Protein AF-A0A4P5R6R3-F1 (afdb_monomer)

Mean predicted aligned error: 7.36 Å

Solvent-accessible surface area (backbone atoms only — not comparable to full-atom values): 8432 Å² total; per-residue (Å²): 124,58,42,59,88,54,35,63,65,62,47,42,53,42,70,76,37,56,90,71,31,60,75,49,76,53,74,45,88,39,100,46,92,57,36,26,31,40,35,38,37,34,31,50,65,51,26,30,44,36,36,37,40,30,44,24,39,35,40,77,90,78,66,27,48,70,41,65,47,81,88,36,38,38,36,41,33,30,51,59,44,48,49,73,56,97,90,38,82,45,77,43,67,44,90,54,68,52,77,41,49,60,72,60,37,52,42,54,67,68,50,92,56,59,48,60,84,71,71,49,67,83,82,58,74,58,35,63,59,47,64,56,56,55,50,50,51,41,67,77,51,53,73,81,73,68,85,125

Foldseek 3Di:
DAAVVQQLLLVLVCVVCVVPWQWDWDWADDPDPQKIKIWIWIQQLLFKTKIWIWIFRADPVVRHTDHTDFDTKIWIWTWDAWDDDPNDIDTDTDPDIDMDDDPRSCDVSPDPDDCVVVVNPSPDHHHPPSVSVSVVSCVVGVPPPDPD

Secondary structure (DSSP, 8-state):
-TTGGG-HHHHHHHHHHTTTSEEEEEEEEPSSTTEEEEEEEEEETTTEEEEEEEEEEEETTTTEEEEEEEEEEEEEEEEEEEEEETTEEEEEEEEEEEEEEHHHHHHHHHS---TTTTT--TTSPPPTTHHHHHHHHHHHS-------

pLDDT: mean 79.71, std 13.39, range [29.02, 93.94]

Sequence (148 aa):
MDGYSKLSLAKRLHEKFGGWSFIVHFNMPGKEKGYREWHTKVFVRDRYEVTYVQKVAFDEENMKVLRPEGEGELYVKELSRIYKQGGQTTTDFGHLQTVIRGGDLVKLMGSDFDWEGSGLKLTGDAVKNIEWEKQYWNALYPKQSKAE

Radius of gyration: 15.87 Å; Cα contacts (8 Å, |Δi|>4): 264; chains: 1; bounding box: 36×44×40 Å

Structure (mmCIF, N/CA/C/O backbone):
data_AF-A0A4P5R6R3-F1
#
_entry.id   AF-A0A4P5R6R3-F1
#
loop_
_atom_site.group_PDB
_atom_site.id
_atom_site.type_symbol
_atom_site.label_atom_id
_atom_site.label_alt_id
_atom_site.label_comp_id
_atom_site.label_asym_id
_atom_site.label_entity_id
_atom_site.label_seq_id
_atom_site.pdbx_PDB_ins_code
_atom_site.Cartn_x
_atom_site.Cartn_y
_atom_site.Cartn_z
_atom_site.occupancy
_atom_site.B_iso_or_equiv
_atom_site.auth_seq_id
_atom_site.auth_comp_id
_atom_site.auth_asym_id
_atom_site.auth_atom_id
_atom_site.pdbx_PDB_model_num
ATOM 1 N N . MET A 1 1 ? -0.114 14.362 -6.411 1.00 54.59 1 MET A N 1
ATOM 2 C CA . MET A 1 1 ? 1.143 13.817 -6.965 1.00 54.59 1 MET A CA 1
ATOM 3 C C . MET A 1 1 ? 1.050 13.723 -8.476 1.00 54.59 1 MET A C 1
ATOM 5 O O . MET A 1 1 ? 0.192 13.008 -8.987 1.00 54.59 1 MET A O 1
ATOM 9 N N . ASP A 1 2 ? 1.903 14.478 -9.163 1.00 64.00 2 ASP A N 1
ATOM 10 C CA . ASP A 1 2 ? 1.918 14.559 -10.620 1.00 64.00 2 ASP A CA 1
ATOM 11 C C . ASP A 1 2 ? 2.632 13.333 -11.230 1.00 64.00 2 ASP A C 1
ATOM 13 O O . ASP A 1 2 ? 3.650 12.862 -10.712 1.00 64.00 2 ASP A O 1
ATOM 17 N N . GLY A 1 3 ? 2.049 12.752 -12.281 1.00 63.09 3 GLY A N 1
ATOM 18 C CA . GLY A 1 3 ? 2.518 11.500 -12.901 1.00 63.09 3 GLY A CA 1
ATOM 19 C C . GLY A 1 3 ? 1.753 10.217 -12.530 1.00 63.09 3 GLY A C 1
ATOM 20 O O . GLY A 1 3 ? 2.066 9.153 -13.061 1.00 63.09 3 GLY A O 1
ATOM 21 N N . TYR A 1 4 ? 0.688 10.291 -11.718 1.00 69.06 4 TYR A N 1
ATOM 22 C CA . TYR A 1 4 ? -0.225 9.153 -11.478 1.00 69.06 4 TYR A CA 1
ATOM 23 C C . TYR A 1 4 ? -0.814 8.568 -12.777 1.00 69.06 4 TYR A C 1
ATOM 25 O O . TYR A 1 4 ? -1.024 7.363 -12.893 1.00 69.06 4 TYR A O 1
ATOM 33 N N . SER A 1 5 ? -1.000 9.407 -13.802 1.00 73.25 5 SER A N 1
ATOM 34 C CA . SER A 1 5 ? -1.436 8.989 -15.142 1.00 73.25 5 SER A CA 1
ATOM 35 C C . SER A 1 5 ? -0.482 8.002 -15.829 1.00 73.25 5 SER A C 1
ATOM 37 O O . SER A 1 5 ? -0.891 7.316 -16.764 1.00 73.25 5 SER A O 1
ATOM 39 N N . LYS A 1 6 ? 0.773 7.899 -15.371 1.00 78.12 6 LYS A N 1
ATOM 40 C CA . LYS A 1 6 ? 1.780 6.955 -15.879 1.00 78.12 6 LYS A CA 1
ATOM 41 C C . LYS A 1 6 ? 1.721 5.584 -15.198 1.00 78.12 6 LYS A C 1
ATOM 43 O O . LYS A 1 6 ? 2.389 4.661 -15.652 1.00 78.12 6 LYS A O 1
ATOM 48 N N . LEU A 1 7 ? 0.921 5.431 -14.141 1.00 81.69 7 LEU A N 1
ATOM 49 C CA . LEU A 1 7 ? 0.852 4.226 -13.311 1.00 81.69 7 LEU A CA 1
ATOM 50 C C . LEU A 1 7 ? -0.461 3.477 -13.549 1.00 8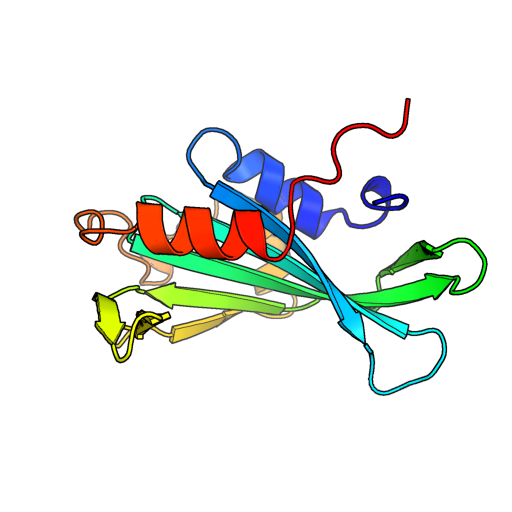1.69 7 LEU A C 1
ATOM 52 O O . LEU A 1 7 ? -1.372 3.480 -12.722 1.00 81.69 7 LEU A O 1
ATOM 56 N N . SER A 1 8 ? -0.566 2.822 -14.705 1.00 78.94 8 SER A N 1
ATOM 57 C CA . SER A 1 8 ? -1.798 2.160 -15.158 1.00 78.94 8 SER A CA 1
ATOM 58 C C . SER A 1 8 ? -2.325 1.102 -14.180 1.00 78.94 8 SER A C 1
ATOM 60 O O . SER A 1 8 ? -3.532 1.027 -13.959 1.00 78.94 8 SER A O 1
ATOM 62 N N . LEU A 1 9 ? -1.444 0.319 -13.550 1.00 79.38 9 LEU A N 1
ATOM 63 C CA . LEU A 1 9 ? -1.834 -0.674 -12.546 1.00 79.38 9 LEU A CA 1
ATOM 64 C C . LEU A 1 9 ? -2.297 -0.003 -11.244 1.00 79.38 9 LEU A C 1
ATOM 66 O O . LEU A 1 9 ? -3.371 -0.325 -10.746 1.00 79.38 9 LEU A O 1
ATOM 70 N N . ALA A 1 10 ? -1.585 1.008 -10.738 1.00 79.25 10 ALA A N 1
ATOM 71 C CA . ALA A 1 10 ? -2.051 1.778 -9.580 1.00 79.25 10 ALA A CA 1
ATOM 72 C C . ALA A 1 10 ? -3.431 2.418 -9.826 1.00 79.25 10 ALA A C 1
ATOM 74 O O . ALA A 1 10 ? -4.263 2.472 -8.916 1.00 79.25 10 ALA A O 1
ATOM 75 N N . LYS A 1 11 ? -3.689 2.867 -11.061 1.00 79.69 11 LYS A N 1
ATOM 76 C CA . LYS A 1 11 ? -4.989 3.394 -11.483 1.00 79.69 11 LYS A CA 1
ATOM 77 C C . LYS A 1 11 ? -6.084 2.338 -11.482 1.00 79.69 11 LYS A C 1
ATOM 79 O O . LYS A 1 11 ? -7.125 2.558 -10.877 1.00 79.69 11 LYS A O 1
ATOM 84 N N . ARG A 1 12 ? -5.821 1.165 -12.055 1.00 79.19 12 ARG A N 1
ATOM 85 C CA . ARG A 1 12 ? -6.759 0.030 -12.033 1.00 79.19 12 ARG A CA 1
ATOM 86 C C . ARG A 1 12 ? -7.103 -0.408 -10.611 1.00 79.19 12 ARG A C 1
ATOM 88 O O . ARG A 1 12 ? -8.256 -0.718 -10.339 1.00 79.19 12 ARG A O 1
ATOM 95 N N . LEU A 1 13 ? -6.131 -0.389 -9.693 1.00 77.81 13 LEU A N 1
ATOM 96 C CA . LEU A 1 13 ? -6.381 -0.724 -8.287 1.00 77.81 13 LEU A CA 1
ATOM 97 C C . LEU A 1 13 ? -7.347 0.285 -7.663 1.00 77.81 13 LEU A C 1
ATOM 99 O O . LEU A 1 13 ? -8.296 -0.092 -6.981 1.00 77.81 13 LEU A O 1
ATOM 103 N N . HIS A 1 14 ? -7.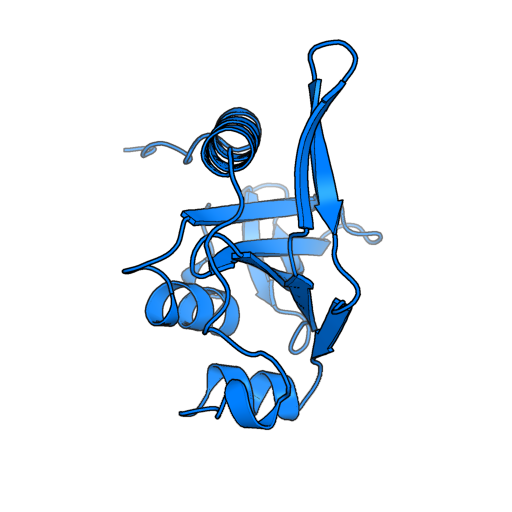122 1.569 -7.943 1.00 77.88 14 HIS A N 1
ATOM 104 C CA . HIS A 1 14 ? -8.003 2.634 -7.495 1.00 77.88 14 HIS A CA 1
ATOM 105 C C . HIS A 1 14 ? -9.398 2.519 -8.103 1.00 77.88 14 HIS A C 1
ATOM 107 O O . HIS A 1 14 ? -10.372 2.626 -7.378 1.00 77.88 14 HIS A O 1
ATOM 113 N N . GLU A 1 15 ? -9.528 2.284 -9.403 1.00 76.56 15 GLU A N 1
ATOM 114 C CA . GLU A 1 15 ? -10.833 2.159 -10.064 1.00 76.56 15 GLU A CA 1
ATOM 115 C C . GLU A 1 15 ? -11.618 0.948 -9.532 1.00 76.56 15 GLU A C 1
ATOM 117 O O . GLU A 1 15 ? -12.810 1.060 -9.253 1.00 76.56 15 GLU A O 1
ATOM 122 N N . LYS A 1 16 ? -10.942 -0.187 -9.311 1.00 73.75 16 LYS A N 1
ATOM 123 C CA . LYS A 1 16 ? -11.560 -1.434 -8.833 1.00 73.75 16 LYS A CA 1
ATOM 124 C C . LYS A 1 16 ? -12.044 -1.349 -7.384 1.00 73.75 16 LYS A C 1
ATOM 126 O O . LYS A 1 16 ? -13.046 -1.967 -7.040 1.00 73.75 16 LYS A O 1
ATOM 131 N N . PHE A 1 17 ? -11.344 -0.598 -6.535 1.00 70.38 17 PHE A N 1
ATOM 132 C CA . PHE A 1 17 ? -11.619 -0.551 -5.095 1.00 70.38 17 PHE A CA 1
ATOM 133 C C . PHE A 1 17 ? -12.089 0.814 -4.579 1.00 70.38 17 PHE A C 1
ATOM 135 O O . PHE A 1 17 ? -12.573 0.909 -3.457 1.00 70.38 17 PHE A O 1
ATOM 142 N N . GLY A 1 18 ? -11.988 1.873 -5.375 1.00 60.91 18 GLY A N 1
ATOM 143 C CA . GLY A 1 18 ? -12.192 3.259 -4.944 1.00 60.91 18 GLY A CA 1
ATOM 144 C C . GLY A 1 18 ? -13.609 3.577 -4.482 1.00 60.91 18 GLY A C 1
ATOM 145 O O . GLY A 1 18 ? -13.791 4.502 -3.697 1.00 60.91 18 GLY A O 1
ATOM 146 N N . GLY A 1 19 ? -14.602 2.790 -4.903 1.00 59.03 19 GLY A N 1
ATOM 147 C CA . GLY A 1 19 ? -15.975 2.917 -4.414 1.00 59.03 19 GLY A CA 1
ATOM 148 C C . GLY A 1 19 ? -16.185 2.399 -2.986 1.00 59.03 19 GLY A C 1
ATOM 149 O O . GLY A 1 19 ? -17.106 2.858 -2.317 1.00 59.03 19 GLY A O 1
ATOM 150 N N . TRP A 1 20 ? -15.354 1.462 -2.511 1.00 56.53 20 TRP A N 1
ATOM 151 C CA . TRP A 1 20 ? -15.570 0.711 -1.259 1.00 56.53 20 TRP A CA 1
ATOM 152 C C . TRP A 1 20 ? -14.390 0.764 -0.277 1.00 56.53 20 TRP A C 1
ATOM 154 O O . TRP A 1 20 ? -14.481 0.185 0.805 1.00 56.53 20 TRP A O 1
ATOM 164 N N . SER A 1 21 ? -13.291 1.436 -0.632 1.00 66.94 21 SER A N 1
ATOM 165 C CA . SER A 1 21 ? -12.014 1.303 0.076 1.00 66.94 21 SER A CA 1
ATOM 166 C C . SER A 1 21 ? -11.358 2.645 0.403 1.00 66.94 21 SER A C 1
ATOM 168 O O . SER A 1 21 ? -11.443 3.610 -0.357 1.00 66.94 21 SER A O 1
ATOM 170 N N . PHE A 1 22 ? -10.623 2.690 1.518 1.00 74.94 22 PHE A N 1
ATOM 171 C CA . PHE A 1 22 ? -9.691 3.781 1.821 1.00 74.94 22 PHE A CA 1
ATOM 172 C C . PHE A 1 22 ? -8.393 3.569 1.034 1.00 74.94 22 PHE A C 1
ATOM 174 O O . PHE A 1 22 ? -7.789 2.499 1.129 1.00 74.94 22 PHE A O 1
ATOM 181 N N . ILE A 1 23 ? -7.984 4.572 0.249 1.00 78.94 23 ILE A N 1
ATOM 182 C CA . ILE A 1 23 ? -6.825 4.503 -0.650 1.00 78.94 23 ILE A CA 1
ATOM 183 C C . ILE A 1 23 ? -5.816 5.591 -0.297 1.00 78.94 23 ILE A C 1
ATOM 185 O O . ILE A 1 23 ? -6.178 6.765 -0.183 1.00 78.94 23 ILE A O 1
ATOM 189 N N . VAL A 1 24 ? -4.545 5.204 -0.197 1.00 82.19 24 VAL A N 1
ATOM 190 C CA . VAL A 1 24 ? -3.416 6.111 0.040 1.00 82.19 24 VAL A CA 1
ATOM 191 C C . VAL A 1 24 ? -2.337 5.868 -1.002 1.00 82.19 24 VAL A C 1
ATOM 193 O O . VAL A 1 24 ? -1.978 4.726 -1.290 1.00 82.19 24 VAL A O 1
ATOM 196 N N . HIS A 1 25 ? -1.807 6.961 -1.543 1.00 84.00 25 HIS A N 1
ATOM 197 C CA . HIS A 1 25 ? -0.686 6.952 -2.471 1.00 84.00 25 HIS A CA 1
ATOM 198 C C . HIS A 1 25 ? 0.508 7.653 -1.828 1.00 84.00 25 HIS A C 1
ATOM 200 O O . HIS A 1 25 ? 0.374 8.786 -1.362 1.00 84.00 25 HIS A O 1
ATOM 206 N N . PHE A 1 26 ? 1.668 7.006 -1.815 1.00 83.81 26 PHE A N 1
ATOM 207 C CA . PHE A 1 26 ? 2.895 7.579 -1.265 1.00 83.81 26 PHE A CA 1
ATOM 208 C C . PHE A 1 26 ? 4.130 7.018 -1.965 1.00 83.81 26 PHE A C 1
ATOM 210 O O . PHE A 1 26 ? 4.085 5.934 -2.537 1.00 83.81 26 PHE A O 1
ATOM 217 N N . ASN A 1 27 ? 5.235 7.765 -1.906 1.00 82.88 27 ASN A N 1
ATOM 218 C CA . ASN A 1 27 ? 6.510 7.349 -2.483 1.00 82.88 27 ASN A CA 1
ATOM 219 C C . ASN A 1 27 ? 7.553 7.149 -1.391 1.00 82.88 27 ASN A C 1
ATOM 221 O O . ASN A 1 27 ? 7.713 8.020 -0.533 1.00 82.88 27 ASN A O 1
ATOM 225 N N . MET A 1 28 ? 8.305 6.058 -1.474 1.00 82.94 28 MET A N 1
ATOM 226 C CA . MET A 1 28 ? 9.481 5.817 -0.644 1.00 82.94 28 MET A CA 1
ATOM 227 C C . MET A 1 28 ? 10.770 6.099 -1.435 1.00 82.94 28 MET A C 1
ATOM 229 O O . MET A 1 28 ? 10.786 5.934 -2.662 1.00 82.94 28 MET A O 1
ATOM 233 N N . PRO A 1 29 ? 11.849 6.565 -0.774 1.00 82.25 29 PRO A N 1
ATOM 234 C CA . PRO A 1 29 ? 13.154 6.706 -1.415 1.00 82.25 29 PRO A CA 1
ATOM 235 C C . PRO A 1 29 ? 13.607 5.365 -2.000 1.00 82.25 29 PRO A C 1
ATOM 237 O O . PRO A 1 29 ? 13.600 4.352 -1.302 1.00 82.25 29 PRO A O 1
ATOM 240 N N . GLY A 1 30 ? 13.994 5.355 -3.277 1.00 76.50 30 GLY A N 1
ATOM 241 C CA . GLY A 1 30 ? 14.588 4.174 -3.894 1.00 76.50 30 GLY A CA 1
ATOM 242 C C . GLY A 1 30 ? 16.031 3.965 -3.429 1.00 76.50 30 GLY A C 1
ATOM 243 O O . GLY A 1 30 ? 16.678 4.878 -2.917 1.00 76.50 30 GLY A O 1
ATOM 244 N N . LYS A 1 31 ? 16.567 2.759 -3.652 1.00 79.06 31 LYS A N 1
ATOM 245 C CA . LYS A 1 31 ? 17.990 2.450 -3.400 1.00 79.06 31 LYS A CA 1
ATOM 246 C C . LYS A 1 31 ? 18.944 3.145 -4.382 1.00 79.06 31 LYS A C 1
ATOM 248 O O . LYS A 1 31 ? 20.135 3.243 -4.111 1.00 79.06 31 LYS A O 1
ATOM 253 N N . GLU A 1 32 ? 18.426 3.599 -5.520 1.00 85.00 32 GLU A N 1
ATOM 254 C CA . GLU A 1 32 ? 19.180 4.210 -6.615 1.00 85.00 32 GLU A CA 1
ATOM 255 C C . GLU A 1 32 ? 18.717 5.656 -6.830 1.00 85.00 32 GLU A C 1
ATOM 257 O O . GLU A 1 32 ? 17.517 5.936 -6.815 1.00 85.00 32 GLU A O 1
ATOM 262 N N . LYS A 1 33 ? 19.666 6.569 -7.073 1.00 84.69 33 LYS A N 1
ATOM 263 C CA . LYS A 1 33 ? 19.370 7.975 -7.383 1.00 84.69 33 LYS A CA 1
ATOM 264 C C . LYS A 1 33 ? 18.504 8.078 -8.645 1.00 84.69 33 LYS A C 1
ATOM 266 O O . LYS A 1 33 ? 18.760 7.370 -9.618 1.00 84.69 33 LYS A O 1
ATOM 271 N N . GLY A 1 34 ? 17.505 8.963 -8.637 1.00 87.56 34 GLY A N 1
ATOM 272 C CA . GLY A 1 34 ? 16.557 9.108 -9.751 1.00 87.56 34 GLY A CA 1
ATOM 273 C C . GLY A 1 34 ? 15.465 8.033 -9.800 1.00 87.56 34 GLY A C 1
ATOM 274 O O . GLY A 1 34 ? 14.659 8.022 -10.731 1.00 87.56 34 GLY A O 1
ATOM 275 N N . TYR A 1 35 ? 15.397 7.150 -8.799 1.00 91.00 35 TYR A N 1
ATOM 276 C CA . TYR A 1 35 ? 14.331 6.164 -8.662 1.00 91.00 35 TYR A CA 1
ATOM 277 C C . TYR A 1 35 ? 13.641 6.267 -7.304 1.00 91.00 35 TYR A C 1
ATOM 279 O O . TYR A 1 35 ? 14.250 6.563 -6.274 1.00 91.00 35 TYR A O 1
ATOM 287 N N . ARG A 1 36 ? 12.342 5.978 -7.298 1.00 90.19 36 ARG A N 1
ATOM 288 C CA . ARG A 1 36 ? 11.524 5.849 -6.087 1.00 90.19 36 ARG A CA 1
ATOM 289 C C . ARG A 1 36 ? 10.688 4.583 -6.145 1.00 90.19 36 ARG A C 1
ATOM 291 O O . ARG A 1 36 ? 10.530 3.990 -7.209 1.00 90.19 36 ARG A O 1
ATOM 298 N N . GLU A 1 37 ? 10.140 4.183 -5.009 1.00 91.12 37 GLU A N 1
ATOM 299 C CA . GLU A 1 37 ? 9.091 3.168 -4.955 1.00 91.12 37 GLU A CA 1
ATOM 300 C C . GLU A 1 37 ? 7.752 3.872 -4.781 1.00 91.12 37 GLU A C 1
ATOM 302 O O . GLU A 1 37 ? 7.563 4.630 -3.831 1.00 91.12 37 GLU A O 1
ATOM 307 N N . TRP A 1 38 ? 6.842 3.669 -5.728 1.00 88.81 38 TRP A N 1
ATOM 308 C CA . TRP A 1 38 ? 5.466 4.125 -5.632 1.00 88.81 38 TRP A CA 1
ATOM 309 C C . TRP A 1 38 ? 4.632 3.073 -4.918 1.00 88.81 38 TRP A C 1
ATOM 311 O O . TRP A 1 38 ? 4.617 1.913 -5.330 1.00 88.81 38 TRP A O 1
ATOM 321 N N . HIS A 1 39 ? 3.879 3.497 -3.909 1.00 90.06 39 HIS A N 1
ATOM 322 C CA . HIS A 1 39 ? 2.976 2.650 -3.148 1.00 90.06 39 HIS A CA 1
ATOM 323 C C . HIS A 1 39 ? 1.535 3.122 -3.328 1.00 90.06 39 HIS A C 1
ATOM 325 O O . HIS A 1 39 ? 1.217 4.297 -3.138 1.00 90.06 39 HIS A O 1
ATOM 331 N N . THR A 1 40 ? 0.645 2.186 -3.643 1.00 87.88 40 THR A N 1
ATOM 332 C CA . THR A 1 40 ? -0.804 2.372 -3.537 1.00 87.88 40 THR A CA 1
ATOM 333 C C . THR A 1 40 ? -1.334 1.375 -2.522 1.00 87.88 40 THR A C 1
ATOM 335 O O . THR A 1 40 ? -1.399 0.180 -2.808 1.00 87.88 40 THR A O 1
ATOM 338 N N . LYS A 1 41 ? -1.707 1.865 -1.341 1.00 89.00 41 LYS A N 1
ATOM 339 C CA . LYS A 1 41 ? -2.309 1.068 -0.270 1.00 89.00 41 LYS A CA 1
ATOM 340 C C . LYS A 1 41 ? -3.825 1.206 -0.312 1.00 89.00 41 LYS A C 1
ATOM 342 O O . LYS A 1 41 ? -4.336 2.317 -0.442 1.00 89.00 41 LYS A O 1
ATOM 347 N N . VAL A 1 42 ? -4.527 0.088 -0.186 1.00 86.25 42 VAL A N 1
ATOM 348 C CA . VAL A 1 42 ? -5.985 -0.019 -0.242 1.00 86.25 42 VAL A CA 1
ATOM 349 C C . VAL A 1 42 ? -6.466 -0.904 0.901 1.00 86.25 42 VAL A C 1
ATOM 351 O O . VAL A 1 42 ? -5.977 -2.019 1.061 1.00 86.25 42 VAL A O 1
ATOM 354 N N . PHE A 1 43 ? -7.450 -0.435 1.665 1.00 85.81 43 PHE A N 1
ATOM 355 C CA . PHE A 1 43 ? -8.135 -1.253 2.669 1.00 85.81 43 PHE A CA 1
ATOM 356 C C . PHE A 1 43 ? -9.439 -1.796 2.092 1.00 85.81 43 PHE A C 1
ATOM 358 O O . PHE A 1 43 ? -10.393 -1.042 1.910 1.00 85.81 43 PHE A O 1
ATOM 365 N N . VAL A 1 44 ? -9.475 -3.091 1.781 1.00 81.88 44 VAL A N 1
ATOM 366 C CA . VAL A 1 44 ? -10.631 -3.757 1.168 1.00 81.88 44 VAL A CA 1
ATOM 367 C C . VAL A 1 44 ? -11.508 -4.360 2.260 1.00 81.88 44 VAL A C 1
ATOM 369 O O . VAL A 1 44 ? -11.041 -5.184 3.054 1.00 81.88 44 VAL A O 1
ATOM 372 N N . ARG A 1 45 ? -12.784 -3.942 2.293 1.00 80.25 45 ARG A N 1
ATOM 373 C CA . ARG A 1 45 ? -13.795 -4.364 3.288 1.00 80.25 45 ARG A CA 1
ATOM 374 C C . ARG A 1 45 ? -13.318 -4.246 4.742 1.00 80.25 45 ARG A C 1
ATOM 376 O O . ARG A 1 45 ? -13.752 -5.010 5.596 1.00 80.25 45 ARG A O 1
ATOM 383 N N . ASP A 1 46 ? -12.387 -3.333 5.014 1.00 86.94 46 ASP A N 1
ATOM 384 C CA . ASP A 1 46 ? -11.811 -3.123 6.347 1.00 86.94 46 ASP A CA 1
ATOM 385 C C . ASP A 1 46 ? -11.218 -4.387 7.000 1.00 86.94 46 ASP A C 1
ATOM 387 O O . ASP A 1 46 ? -11.089 -4.483 8.221 1.00 86.94 46 ASP A O 1
ATOM 391 N N . ARG A 1 47 ? -10.837 -5.364 6.169 1.00 85.81 47 ARG A N 1
ATOM 392 C C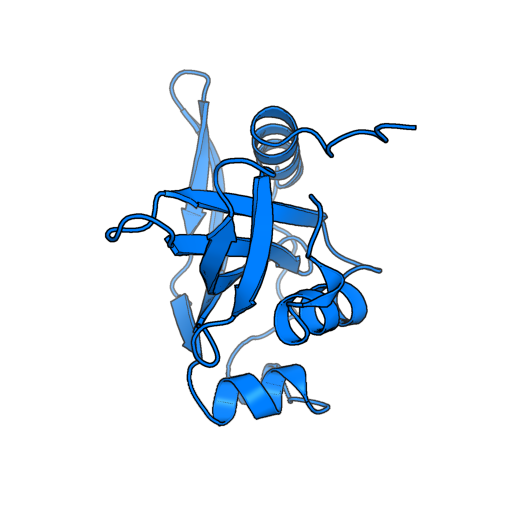A . ARG A 1 47 ? -10.283 -6.658 6.584 1.00 85.81 47 ARG A CA 1
ATOM 393 C C . ARG A 1 47 ? -8.971 -6.983 5.889 1.00 85.81 47 ARG A C 1
ATOM 395 O O . ARG A 1 47 ? -8.157 -7.705 6.451 1.00 85.81 47 ARG A O 1
ATOM 402 N N . TYR A 1 48 ? -8.746 -6.437 4.699 1.00 86.25 48 TYR A N 1
ATOM 403 C CA . TYR A 1 48 ? -7.533 -6.685 3.931 1.00 86.25 48 TYR A CA 1
ATOM 404 C C . TYR A 1 48 ? -6.797 -5.389 3.647 1.00 86.25 48 TYR A C 1
ATOM 406 O O . TYR A 1 48 ? -7.390 -4.427 3.164 1.00 86.25 48 TYR A O 1
ATOM 414 N N . GLU A 1 49 ? -5.493 -5.391 3.892 1.00 89.81 49 GLU A N 1
ATOM 415 C CA . GLU A 1 49 ? -4.576 -4.392 3.372 1.00 89.81 49 GLU A CA 1
ATOM 416 C C . GLU A 1 49 ? -3.964 -4.914 2.069 1.00 89.81 49 GLU A C 1
ATOM 418 O O . GLU A 1 49 ? -3.262 -5.926 2.049 1.00 89.81 49 GLU A O 1
ATOM 423 N N . VAL A 1 50 ? -4.212 -4.197 0.980 1.00 87.50 50 VAL A N 1
ATOM 424 C CA . VAL A 1 50 ? -3.648 -4.465 -0.339 1.00 87.50 50 VAL A CA 1
ATOM 425 C C . VAL A 1 50 ? -2.697 -3.328 -0.689 1.00 87.50 50 VAL A C 1
ATOM 427 O O . VAL A 1 50 ? -3.129 -2.194 -0.877 1.00 87.50 50 VAL A O 1
ATOM 430 N N . THR A 1 51 ? -1.400 -3.610 -0.777 1.00 90.38 51 THR A N 1
ATOM 431 C CA . THR A 1 51 ? -0.377 -2.620 -1.129 1.00 90.38 51 THR A CA 1
ATOM 432 C C . THR A 1 51 ? 0.268 -2.988 -2.457 1.00 90.38 51 THR A C 1
ATOM 434 O O . THR A 1 51 ? 1.000 -3.968 -2.547 1.00 90.38 51 THR A O 1
ATOM 437 N N . TYR A 1 52 ? 0.015 -2.190 -3.488 1.00 89.44 52 TYR A N 1
ATOM 438 C CA . TYR A 1 52 ? 0.748 -2.256 -4.748 1.00 89.44 52 TYR A CA 1
ATOM 439 C C . TYR A 1 52 ? 2.026 -1.429 -4.650 1.00 89.44 52 TYR A C 1
ATOM 441 O O . TYR A 1 52 ? 1.956 -0.264 -4.256 1.00 89.44 52 TYR A O 1
ATOM 449 N N . VAL A 1 53 ? 3.161 -2.012 -5.028 1.00 91.94 53 VAL A N 1
ATOM 450 C CA . VAL A 1 53 ? 4.482 -1.375 -5.010 1.00 91.94 53 VAL A CA 1
ATOM 451 C C . VAL A 1 53 ? 5.100 -1.451 -6.397 1.00 91.94 53 VAL A C 1
ATOM 453 O O . VAL A 1 53 ? 5.132 -2.518 -7.004 1.00 91.94 53 VAL A O 1
ATOM 456 N N . GLN A 1 54 ? 5.615 -0.335 -6.903 1.00 90.88 54 GLN A 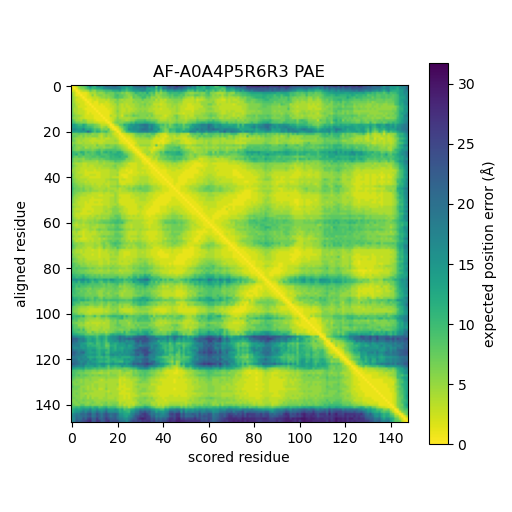N 1
ATOM 457 C CA . GLN A 1 54 ? 6.283 -0.287 -8.201 1.00 90.88 54 GLN A CA 1
ATOM 458 C C . GLN A 1 54 ? 7.486 0.647 -8.160 1.00 90.88 54 GLN A C 1
ATOM 460 O O . GLN A 1 54 ? 7.369 1.794 -7.733 1.00 90.88 54 GLN A O 1
ATOM 465 N N . LYS A 1 55 ? 8.640 0.182 -8.651 1.00 92.12 55 LYS A N 1
ATOM 466 C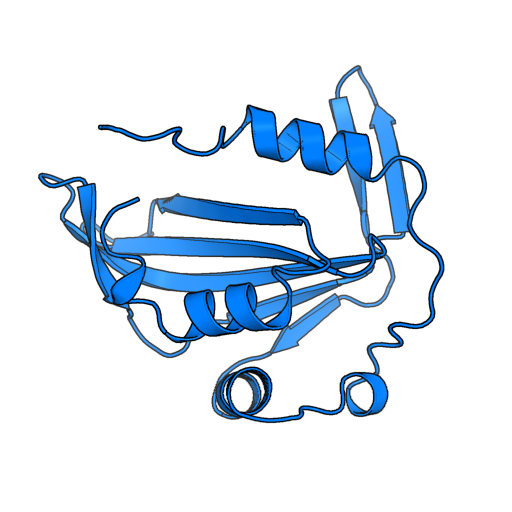 CA . LYS A 1 55 ? 9.793 1.057 -8.884 1.00 92.12 55 LYS A CA 1
ATOM 467 C C . LYS A 1 55 ? 9.436 2.037 -10.002 1.00 92.12 55 LYS A C 1
ATOM 469 O O . LYS A 1 55 ? 8.881 1.645 -11.024 1.00 92.12 55 LYS A O 1
ATOM 474 N N . VAL A 1 56 ? 9.730 3.314 -9.809 1.00 91.50 56 VAL A N 1
ATOM 475 C CA . VAL A 1 56 ? 9.444 4.375 -10.777 1.00 91.50 56 VAL A CA 1
ATOM 476 C C . VAL A 1 56 ? 10.685 5.219 -11.011 1.00 91.50 56 VAL A C 1
ATOM 478 O O . VAL A 1 56 ? 11.391 5.569 -10.064 1.00 91.50 56 VAL A O 1
ATOM 481 N N . ALA A 1 57 ? 10.935 5.570 -12.269 1.00 91.25 57 ALA A N 1
ATOM 482 C CA . ALA A 1 57 ? 11.855 6.647 -12.601 1.00 91.25 57 ALA A CA 1
ATOM 483 C C . ALA A 1 57 ? 11.217 7.973 -12.169 1.00 91.25 57 ALA A C 1
ATOM 485 O O . ALA A 1 57 ? 10.062 8.264 -12.514 1.00 91.25 57 ALA A O 1
ATOM 486 N N . PHE A 1 58 ? 11.955 8.759 -11.394 1.00 89.12 58 PHE A N 1
ATOM 487 C CA . PHE A 1 58 ? 11.451 9.950 -10.728 1.00 89.12 58 PHE A CA 1
ATOM 488 C C . PHE A 1 58 ? 12.335 11.151 -11.041 1.00 89.12 58 PHE A C 1
ATOM 490 O O . PHE A 1 58 ? 13.555 11.099 -10.905 1.00 89.12 58 PHE A O 1
ATOM 497 N N . ASP A 1 59 ? 11.698 12.241 -11.441 1.00 88.31 59 ASP A N 1
ATOM 498 C CA . ASP A 1 59 ? 12.343 13.531 -11.632 1.00 88.31 59 ASP A CA 1
ATOM 499 C C . ASP A 1 59 ? 12.327 14.271 -10.291 1.00 88.31 59 ASP A C 1
ATOM 501 O O . ASP A 1 59 ? 11.277 14.734 -9.841 1.00 88.31 59 ASP A O 1
ATOM 505 N N . GLU A 1 60 ? 13.481 14.301 -9.619 1.00 83.81 60 GLU A N 1
ATOM 506 C CA . GLU A 1 60 ? 13.636 14.914 -8.295 1.00 83.81 60 GLU A CA 1
ATOM 507 C C . GLU A 1 60 ? 13.466 16.435 -8.328 1.00 83.81 60 GLU A C 1
ATOM 509 O O . GLU A 1 60 ? 12.938 16.994 -7.370 1.00 83.81 60 GLU A O 1
ATOM 514 N N . GLU A 1 61 ? 13.853 17.093 -9.423 1.00 86.19 61 GLU A N 1
ATOM 515 C CA . GLU A 1 61 ? 13.751 18.548 -9.566 1.00 86.19 61 GLU A CA 1
ATOM 516 C C . GLU A 1 61 ? 12.291 18.979 -9.714 1.00 86.19 61 GLU A C 1
ATOM 518 O O . GLU A 1 61 ? 11.838 19.913 -9.055 1.00 86.19 61 GLU A O 1
ATOM 523 N N . ASN A 1 62 ? 11.531 18.255 -10.539 1.00 84.06 62 ASN A N 1
ATOM 524 C CA . ASN A 1 62 ? 10.127 18.561 -10.818 1.00 84.06 62 ASN A CA 1
ATOM 525 C C . ASN A 1 62 ? 9.143 17.763 -9.948 1.00 84.06 62 ASN A C 1
ATOM 527 O O . ASN A 1 62 ? 7.931 17.872 -10.130 1.00 84.06 62 ASN A O 1
ATOM 531 N N . MET A 1 63 ? 9.645 16.937 -9.025 1.00 81.19 63 MET A N 1
ATOM 532 C CA . MET A 1 63 ? 8.861 16.108 -8.104 1.00 81.19 63 MET A CA 1
ATOM 533 C C . MET A 1 63 ? 7.784 15.243 -8.792 1.00 81.19 63 MET A C 1
ATOM 535 O O . MET A 1 63 ? 6.696 15.033 -8.242 1.00 81.19 63 MET A O 1
ATOM 539 N N . LYS A 1 64 ? 8.082 14.712 -9.986 1.00 85.00 64 LYS A N 1
ATOM 540 C CA . LYS A 1 64 ? 7.118 13.978 -10.827 1.00 85.00 64 LYS A CA 1
ATOM 541 C C . LYS A 1 64 ? 7.591 12.580 -11.208 1.00 85.00 64 LYS A C 1
ATOM 543 O O . LYS A 1 64 ? 8.777 12.323 -11.419 1.00 85.00 64 LYS A O 1
ATOM 548 N N . VAL A 1 65 ? 6.629 11.673 -11.363 1.00 86.12 65 VAL A N 1
ATOM 549 C CA . VAL A 1 65 ? 6.880 10.334 -11.912 1.00 86.12 65 VAL A CA 1
ATOM 550 C C . VAL A 1 65 ? 7.038 10.423 -13.429 1.00 86.12 65 VAL A C 1
ATOM 552 O O . VAL A 1 65 ? 6.163 10.947 -14.119 1.00 86.12 65 VAL A O 1
ATOM 555 N N . LEU A 1 66 ? 8.137 9.878 -13.954 1.00 88.69 66 LEU A N 1
ATOM 556 C CA . LEU A 1 66 ? 8.411 9.839 -15.391 1.00 88.69 66 LEU A CA 1
ATOM 557 C C . LEU A 1 66 ? 7.810 8.588 -16.035 1.00 88.69 66 LEU A C 1
ATOM 559 O O . LEU A 1 66 ? 7.015 8.684 -16.974 1.00 88.69 66 LEU A O 1
ATOM 563 N N . ARG A 1 67 ? 8.180 7.412 -15.517 1.00 88.88 67 ARG A N 1
ATOM 564 C CA . ARG A 1 67 ? 7.682 6.113 -15.981 1.00 88.88 67 ARG A CA 1
ATOM 565 C C . ARG A 1 67 ? 7.817 5.034 -14.900 1.00 88.88 67 ARG A C 1
ATOM 567 O O . ARG A 1 67 ? 8.714 5.134 -14.061 1.00 88.88 67 ARG A O 1
ATOM 574 N N . PRO A 1 68 ? 6.960 4.004 -14.924 1.00 89.31 68 PRO A N 1
ATOM 575 C CA . PRO A 1 68 ? 7.172 2.800 -14.138 1.00 89.31 68 PRO A CA 1
ATOM 576 C C . PRO A 1 68 ? 8.329 1.953 -14.673 1.00 89.31 68 PRO A C 1
ATOM 578 O O . PRO A 1 68 ? 8.594 1.933 -15.874 1.00 89.31 68 PRO A O 1
ATOM 581 N N . GLU A 1 69 ? 8.954 1.203 -13.773 1.00 89.88 69 GLU A N 1
ATOM 582 C CA . GLU A 1 69 ? 9.947 0.177 -14.070 1.00 89.88 69 GLU A CA 1
ATOM 583 C C . GLU A 1 69 ? 9.366 -1.194 -13.691 1.00 89.88 69 GLU A C 1
ATOM 585 O O . GLU A 1 69 ? 9.084 -1.474 -12.522 1.00 89.88 69 GLU A O 1
ATOM 590 N N . GLY A 1 70 ? 9.154 -2.047 -14.697 1.00 86.44 70 GLY A N 1
ATOM 591 C CA . GLY A 1 70 ? 8.528 -3.360 -14.524 1.00 86.44 70 GLY A CA 1
ATOM 592 C C . GLY A 1 70 ? 7.052 -3.301 -14.112 1.00 86.44 70 GLY A C 1
ATOM 593 O O . GLY A 1 70 ? 6.405 -2.256 -14.157 1.00 86.44 70 GLY A O 1
ATOM 594 N N . GLU A 1 71 ? 6.503 -4.450 -13.721 1.00 84.31 71 GLU A N 1
ATOM 595 C CA . GLU A 1 71 ? 5.073 -4.614 -13.404 1.00 84.31 71 GLU A CA 1
ATOM 596 C C . GLU A 1 71 ? 4.738 -4.338 -11.930 1.00 84.31 71 GLU A C 1
ATOM 598 O O . GLU A 1 71 ? 3.569 -4.205 -11.579 1.00 84.31 71 GLU A O 1
ATOM 603 N N . GLY A 1 72 ? 5.755 -4.216 -11.073 1.00 89.94 72 GLY A N 1
ATOM 604 C CA . GLY A 1 72 ? 5.577 -4.067 -9.633 1.00 89.94 72 GLY A CA 1
ATOM 605 C C . GLY A 1 72 ? 5.140 -5.360 -8.942 1.00 89.94 72 GLY A C 1
ATOM 606 O O . GLY A 1 72 ? 5.265 -6.464 -9.475 1.00 89.94 72 GLY A O 1
ATOM 607 N N . GLU A 1 73 ? 4.653 -5.210 -7.718 1.00 91.75 73 GLU A N 1
ATOM 608 C CA . GLU A 1 73 ? 4.236 -6.303 -6.848 1.00 91.75 73 GLU A CA 1
ATOM 609 C C . GLU A 1 73 ? 2.987 -5.895 -6.066 1.00 91.75 73 GLU A C 1
ATOM 611 O O . GLU A 1 73 ? 2.844 -4.740 -5.659 1.00 91.75 73 GLU A O 1
ATOM 616 N N . LEU A 1 74 ? 2.081 -6.842 -5.831 1.00 88.56 74 LEU A N 1
ATOM 617 C CA . LEU A 1 74 ? 0.890 -6.630 -5.014 1.00 88.56 74 LEU A CA 1
ATOM 618 C C . LEU A 1 74 ? 0.976 -7.470 -3.748 1.00 88.56 74 LEU A C 1
ATOM 620 O O . LEU A 1 74 ? 0.912 -8.697 -3.791 1.00 88.56 74 LEU A O 1
ATOM 624 N N . TYR A 1 75 ? 1.100 -6.792 -2.619 1.00 90.00 75 TYR A N 1
ATOM 625 C CA . TYR A 1 75 ? 1.120 -7.387 -1.295 1.00 90.00 75 TYR A CA 1
ATOM 626 C C . TYR A 1 75 ? -0.294 -7.406 -0.743 1.00 90.00 75 TYR A C 1
ATOM 628 O O . TYR A 1 75 ? -0.932 -6.358 -0.661 1.00 90.00 75 TYR A O 1
ATOM 636 N N . VAL A 1 76 ? -0.776 -8.572 -0.334 1.00 87.31 76 VAL A N 1
ATOM 637 C CA . VAL A 1 76 ? -2.094 -8.718 0.281 1.00 87.31 76 VAL A CA 1
ATOM 638 C C . VAL A 1 76 ? -1.921 -9.292 1.673 1.00 87.31 76 VAL A C 1
ATOM 640 O O . VAL A 1 76 ? -1.320 -10.354 1.835 1.00 87.31 76 VAL A O 1
ATOM 643 N N . LYS A 1 77 ? -2.437 -8.584 2.675 1.00 90.12 77 LYS A N 1
ATOM 644 C CA . LYS A 1 77 ? -2.373 -8.980 4.080 1.00 90.12 77 LYS A CA 1
ATOM 645 C C . LYS A 1 77 ? -3.760 -8.930 4.696 1.00 90.12 77 LYS A C 1
ATOM 647 O O . LYS A 1 77 ? -4.466 -7.932 4.562 1.00 90.12 77 LYS A O 1
ATOM 652 N N . GLU A 1 78 ? -4.141 -9.984 5.396 1.00 89.50 78 GLU A N 1
ATOM 653 C CA . GLU A 1 78 ? -5.319 -9.955 6.256 1.00 89.50 78 GLU A CA 1
ATOM 654 C C . GLU A 1 78 ? -4.997 -9.201 7.548 1.00 89.50 78 GLU A C 1
ATOM 656 O O . GLU A 1 78 ? -3.976 -9.448 8.188 1.00 89.50 78 GLU A O 1
ATOM 661 N N . LEU A 1 79 ? -5.875 -8.291 7.944 1.00 90.19 79 LEU A N 1
ATOM 662 C CA . LEU A 1 79 ? -5.829 -7.610 9.228 1.00 90.19 79 LEU A CA 1
ATOM 663 C C . LEU A 1 79 ? -6.469 -8.511 10.285 1.00 90.19 79 LEU A C 1
ATOM 665 O O . LEU A 1 79 ? -7.585 -8.995 10.094 1.00 90.19 79 LEU A O 1
ATOM 669 N N . SER A 1 80 ? -5.788 -8.723 11.409 1.00 90.75 80 SER A N 1
ATOM 670 C CA . SER A 1 80 ? -6.347 -9.490 12.529 1.00 90.7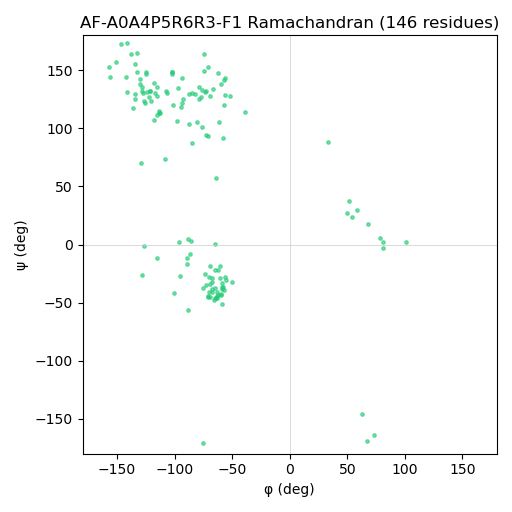5 80 SER A CA 1
ATOM 671 C C . SER A 1 80 ? -6.865 -8.574 13.635 1.00 90.75 80 SER A C 1
ATOM 673 O O . SER A 1 80 ? -7.949 -8.806 14.178 1.00 90.75 80 SER A O 1
ATOM 675 N N . ARG A 1 81 ? -6.125 -7.510 13.964 1.00 92.19 81 ARG A N 1
ATOM 676 C CA . ARG A 1 81 ? -6.467 -6.600 15.061 1.00 92.19 81 ARG A CA 1
ATOM 677 C C . ARG A 1 81 ? -5.847 -5.223 14.8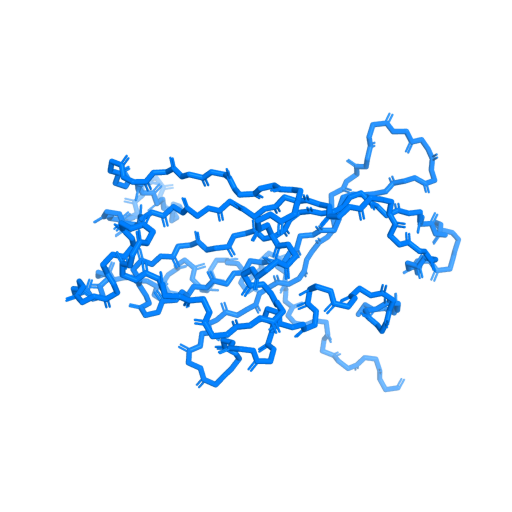71 1.00 92.19 81 ARG A C 1
ATOM 679 O O . ARG A 1 81 ? -4.698 -5.112 14.469 1.00 92.19 81 ARG A O 1
ATOM 686 N N . ILE A 1 82 ? -6.585 -4.188 15.271 1.00 93.56 82 ILE A N 1
ATOM 687 C CA . ILE A 1 82 ? -6.073 -2.819 15.402 1.00 93.56 82 ILE A CA 1
ATOM 688 C C . ILE A 1 82 ? -6.292 -2.345 16.839 1.00 93.56 82 ILE A C 1
ATOM 690 O O . ILE A 1 82 ? -7.396 -2.450 17.392 1.00 93.56 82 ILE A O 1
ATOM 694 N N . TYR A 1 83 ? -5.228 -1.867 17.478 1.00 93.94 83 TYR A N 1
ATOM 695 C CA . TYR A 1 83 ? -5.222 -1.479 18.888 1.00 93.94 83 TYR A CA 1
ATOM 696 C C . TYR A 1 83 ? -4.274 -0.304 19.151 1.00 93.94 83 TYR A C 1
ATOM 698 O O . TYR A 1 83 ? -3.560 0.141 18.259 1.00 93.94 83 TYR A O 1
ATOM 706 N N . LYS A 1 84 ? -4.297 0.237 20.375 1.00 92.31 84 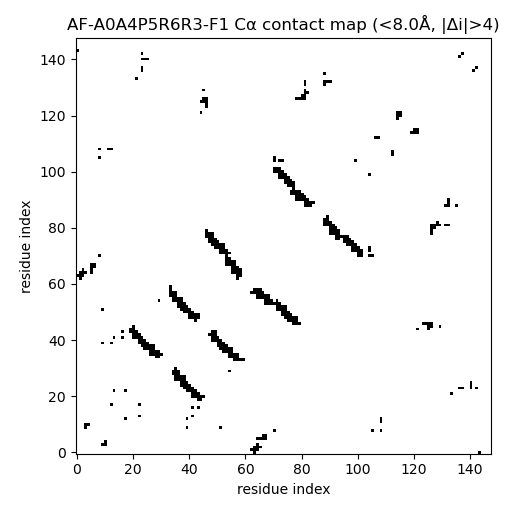LYS A N 1
ATOM 707 C CA . LYS A 1 84 ? -3.352 1.272 20.809 1.00 92.31 84 LYS A CA 1
ATOM 708 C C . LYS A 1 84 ? -2.340 0.695 21.789 1.00 92.31 84 LYS A C 1
ATOM 710 O O . LYS A 1 84 ? -2.738 0.053 22.760 1.00 92.31 84 LYS A O 1
ATOM 715 N N . GLN A 1 85 ? -1.061 0.975 21.576 1.00 91.94 85 GLN A N 1
ATOM 716 C CA . GLN A 1 85 ? 0.030 0.612 22.478 1.00 91.94 85 GLN A CA 1
ATOM 717 C C . GLN A 1 85 ? 0.958 1.812 22.648 1.00 91.94 85 GLN A C 1
ATOM 719 O O . GLN A 1 85 ? 1.399 2.405 21.670 1.00 91.94 85 GLN A O 1
ATOM 724 N N . GLY A 1 86 ? 1.202 2.229 23.894 1.00 86.75 86 GLY A N 1
ATOM 725 C CA . GLY A 1 86 ? 2.059 3.392 24.167 1.00 86.75 86 GLY A CA 1
ATOM 726 C C . GLY A 1 86 ? 1.580 4.695 23.508 1.00 86.75 86 GLY A C 1
ATOM 727 O O . GLY A 1 86 ? 2.396 5.527 23.133 1.00 86.75 86 GLY A O 1
ATOM 728 N N . GLY A 1 87 ? 0.266 4.856 23.311 1.00 85.75 87 GLY A N 1
ATOM 729 C CA . GLY A 1 87 ? -0.318 6.019 22.630 1.00 85.75 87 GLY A CA 1
ATOM 730 C C . GLY A 1 87 ? -0.280 5.966 21.097 1.00 85.75 87 GLY A C 1
ATOM 731 O O . GLY A 1 87 ? -0.843 6.854 20.462 1.00 85.75 87 GLY A O 1
ATOM 732 N N . GLN A 1 88 ? 0.311 4.930 20.499 1.00 86.75 88 GLN A N 1
ATOM 733 C CA . GLN A 1 88 ? 0.383 4.744 19.048 1.00 86.75 88 GLN A CA 1
ATOM 734 C C . GLN A 1 88 ? -0.642 3.713 18.568 1.00 86.75 88 GLN A C 1
ATOM 736 O O . GLN A 1 88 ? -0.944 2.762 19.288 1.00 86.75 88 GLN A O 1
ATOM 741 N N . THR A 1 89 ? -1.182 3.910 17.363 1.00 90.00 89 THR A N 1
ATOM 742 C CA . THR A 1 89 ? -1.991 2.894 16.673 1.00 90.00 89 THR A CA 1
ATOM 743 C C . THR A 1 89 ? -1.070 1.781 16.179 1.00 90.00 89 THR A C 1
ATOM 745 O O . THR A 1 89 ? -0.030 2.052 15.584 1.00 90.00 89 THR A O 1
ATOM 748 N N . THR A 1 90 ? -1.446 0.535 16.441 1.00 90.69 90 THR A N 1
ATOM 749 C CA . THR A 1 90 ? -0.713 -0.668 16.045 1.00 90.69 90 THR A CA 1
ATOM 750 C C . THR A 1 90 ? -1.667 -1.641 15.368 1.00 90.69 90 THR A C 1
ATOM 752 O O . THR A 1 90 ? -2.823 -1.778 15.781 1.00 90.69 90 THR A O 1
ATOM 755 N N . THR A 1 91 ? -1.158 -2.319 14.342 1.00 92.12 91 THR A N 1
ATOM 756 C CA . THR A 1 91 ? -1.915 -3.239 13.497 1.00 92.12 91 THR A CA 1
ATOM 757 C C . THR A 1 91 ? -1.227 -4.597 13.469 1.00 92.12 91 THR A C 1
ATOM 759 O O . THR A 1 91 ? -0.073 -4.702 13.053 1.00 92.12 91 THR A O 1
ATOM 762 N N . ASP A 1 92 ? -1.958 -5.629 13.885 1.00 91.81 92 ASP A N 1
ATOM 763 C CA . ASP A 1 92 ? -1.562 -7.024 13.734 1.00 91.81 92 ASP A CA 1
ATOM 764 C C . ASP A 1 92 ? -2.147 -7.590 12.441 1.00 91.81 92 ASP A C 1
ATOM 766 O O . ASP A 1 92 ? -3.294 -7.318 12.060 1.00 91.81 92 ASP A O 1
ATOM 770 N N . PHE A 1 93 ? -1.359 -8.441 11.793 1.00 89.06 93 PHE A N 1
ATOM 771 C CA . PHE A 1 93 ? -1.774 -9.162 10.600 1.00 89.06 93 PHE A CA 1
ATOM 772 C C . PHE A 1 93 ? -2.138 -10.607 10.942 1.00 89.06 93 PHE A C 1
ATOM 774 O O . PHE A 1 93 ? -1.597 -11.209 11.871 1.00 89.06 93 PHE A O 1
ATOM 781 N N . GLY A 1 94 ? -3.093 -11.152 10.197 1.00 83.88 94 GLY A N 1
ATOM 782 C CA . GLY A 1 94 ? -3.485 -12.551 10.256 1.00 83.88 94 GLY A CA 1
ATOM 783 C C . GLY A 1 94 ? -2.482 -13.471 9.562 1.00 83.88 94 GLY A C 1
ATOM 784 O O . GLY A 1 94 ? -1.391 -13.072 9.142 1.00 83.88 94 GLY A O 1
ATOM 785 N N . HIS A 1 95 ? -2.883 -14.734 9.424 1.00 80.69 95 HIS A N 1
ATOM 786 C CA . HIS A 1 95 ? -2.070 -15.769 8.784 1.00 80.69 95 HIS A CA 1
ATOM 787 C C . HIS A 1 95 ? -1.937 -15.570 7.273 1.00 80.69 95 HIS A C 1
ATOM 789 O O . HIS A 1 95 ? -0.939 -15.985 6.685 1.00 80.69 95 HIS A O 1
ATOM 795 N N . LEU A 1 96 ? -2.925 -14.936 6.639 1.00 81.75 96 LEU A N 1
ATOM 796 C CA . LEU A 1 96 ? -2.897 -14.703 5.206 1.00 81.75 96 LEU A CA 1
ATOM 797 C C . LEU A 1 96 ? -2.032 -13.484 4.869 1.00 81.75 96 LEU A C 1
ATOM 799 O O . LEU A 1 96 ? -2.439 -12.336 5.059 1.00 81.75 96 LEU A O 1
ATOM 803 N N . GLN A 1 97 ? -0.842 -13.752 4.333 1.00 87.19 97 GLN A N 1
ATOM 804 C CA . GLN A 1 97 ? 0.045 -12.764 3.726 1.00 87.19 97 GLN A CA 1
ATOM 805 C C . GLN A 1 97 ? 0.601 -13.342 2.427 1.00 87.19 97 GLN A C 1
ATOM 807 O O . GLN A 1 97 ? 1.284 -14.365 2.442 1.00 87.19 97 GLN A O 1
ATOM 812 N N . THR A 1 98 ? 0.296 -12.710 1.298 1.00 86.81 98 THR A N 1
ATOM 813 C CA . THR A 1 98 ? 0.731 -13.178 -0.024 1.00 86.81 98 THR A CA 1
ATOM 814 C C . THR A 1 98 ? 1.270 -12.033 -0.869 1.00 86.81 98 THR A C 1
ATOM 816 O O . THR A 1 98 ? 0.936 -10.865 -0.649 1.00 86.81 98 THR A O 1
ATOM 819 N N . VAL A 1 99 ? 2.124 -12.374 -1.833 1.00 89.94 99 VAL A N 1
ATOM 820 C CA . VAL A 1 99 ? 2.673 -11.430 -2.805 1.00 89.94 99 VAL A CA 1
ATOM 821 C C . VAL A 1 99 ? 2.420 -11.954 -4.208 1.00 89.94 99 VAL A C 1
ATOM 823 O O . VAL A 1 99 ? 2.846 -13.055 -4.552 1.00 89.94 99 VAL A O 1
ATOM 826 N N . ILE A 1 100 ? 1.753 -11.141 -5.019 1.00 86.06 100 ILE A N 1
ATOM 827 C CA . ILE A 1 100 ? 1.379 -11.451 -6.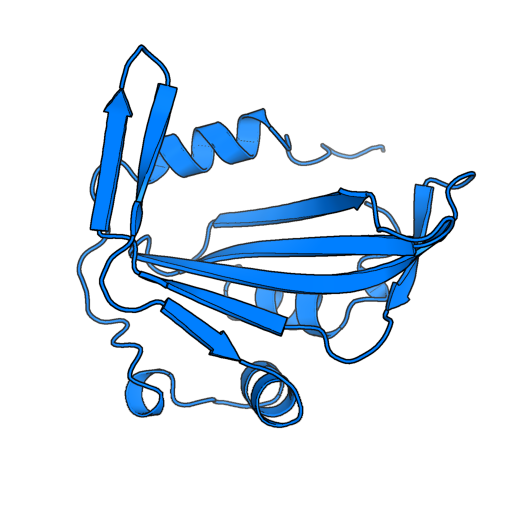399 1.00 86.06 100 ILE A CA 1
ATOM 828 C C . ILE A 1 100 ? 2.280 -10.636 -7.331 1.00 86.06 100 ILE A C 1
ATOM 830 O O . ILE A 1 100 ? 2.455 -9.430 -7.139 1.00 86.06 100 ILE A O 1
ATOM 834 N N . ARG A 1 101 ? 2.883 -11.302 -8.322 1.00 89.81 101 ARG A N 1
ATOM 835 C CA . ARG A 1 101 ? 3.913 -10.744 -9.215 1.00 89.81 101 ARG A CA 1
ATOM 836 C C . ARG A 1 101 ? 3.682 -11.173 -10.663 1.00 89.81 101 ARG A C 1
ATOM 838 O O . ARG A 1 101 ? 2.992 -12.160 -10.915 1.00 89.81 101 ARG A O 1
ATOM 845 N N . GLY A 1 102 ? 4.330 -10.482 -11.598 1.00 82.06 102 GLY A N 1
ATOM 846 C CA . GLY A 1 102 ? 4.426 -10.923 -12.989 1.00 82.06 102 GLY A CA 1
ATOM 847 C C . GLY A 1 102 ? 3.068 -11.014 -13.697 1.00 82.06 102 GLY A C 1
ATOM 848 O O . GLY A 1 102 ? 2.118 -10.295 -13.383 1.00 82.06 102 GLY A O 1
ATOM 849 N N . GLY A 1 103 ? 2.932 -11.993 -14.595 1.00 77.75 103 GLY A N 1
ATOM 850 C CA . GLY A 1 103 ? 1.702 -12.205 -15.364 1.00 77.75 103 GLY A CA 1
ATOM 851 C C . GLY A 1 103 ? 0.433 -12.396 -14.519 1.00 77.75 103 GLY A C 1
ATOM 852 O O . GLY A 1 103 ? -0.648 -12.021 -14.971 1.00 77.75 103 GLY A O 1
ATOM 853 N N . ASP A 1 104 ? 0.533 -12.916 -13.292 1.00 77.88 104 ASP A N 1
ATOM 854 C CA . ASP A 1 104 ? -0.622 -13.065 -12.394 1.00 77.88 104 ASP A CA 1
ATOM 855 C C . ASP A 1 104 ? -1.093 -11.721 -11.834 1.00 77.88 104 ASP A C 1
ATOM 857 O O . ASP A 1 104 ? -2.296 -11.486 -11.713 1.00 77.88 104 ASP A O 1
ATOM 861 N N . LEU A 1 105 ? -0.164 -10.795 -11.585 1.00 81.00 105 LEU A N 1
ATOM 862 C CA . LEU A 1 105 ? -0.491 -9.415 -11.241 1.00 81.00 105 LEU A CA 1
ATOM 863 C C . LEU A 1 105 ? -1.189 -8.717 -12.411 1.00 81.00 105 LEU A C 1
ATOM 865 O O . LEU A 1 105 ? -2.237 -8.097 -12.228 1.00 81.00 105 LEU A O 1
ATOM 869 N N . VAL A 1 106 ? -0.661 -8.866 -13.628 1.00 76.94 106 VAL A N 1
ATOM 870 C CA . VAL A 1 106 ? -1.281 -8.291 -14.832 1.00 76.94 106 VAL A CA 1
ATOM 871 C C . VAL A 1 106 ? -2.697 -8.834 -15.033 1.00 76.94 106 VAL A C 1
ATOM 873 O O . VAL A 1 106 ? -3.611 -8.055 -15.301 1.00 76.94 106 VAL A O 1
ATOM 876 N N . LYS A 1 107 ? -2.919 -10.140 -14.836 1.00 75.69 107 LYS A N 1
ATOM 877 C CA . LYS A 1 107 ? -4.257 -10.755 -14.892 1.00 75.69 107 LYS A CA 1
ATOM 878 C C . LYS A 1 107 ? -5.189 -10.219 -13.807 1.00 75.69 107 LYS A C 1
ATOM 880 O O . LYS A 1 107 ? -6.318 -9.843 -14.127 1.00 75.69 107 LYS A O 1
ATOM 885 N N . LEU A 1 108 ? -4.723 -10.129 -12.558 1.00 74.00 108 LEU A N 1
ATOM 886 C CA . LEU A 1 108 ? -5.512 -9.646 -11.417 1.00 74.00 108 LEU A CA 1
ATOM 887 C C . LEU A 1 108 ? -6.030 -8.217 -11.626 1.00 74.00 108 LEU A C 1
ATOM 889 O O . LEU A 1 108 ? -7.163 -7.878 -11.260 1.00 74.00 108 LEU A O 1
ATOM 893 N N . MET A 1 109 ? -5.198 -7.399 -12.261 1.00 72.94 109 MET A N 1
ATOM 894 C CA . MET A 1 109 ? -5.470 -5.999 -12.583 1.00 72.94 109 MET A CA 1
ATOM 895 C C . MET A 1 109 ? -6.167 -5.829 -13.946 1.00 72.94 109 MET A C 1
ATOM 897 O O . MET A 1 109 ? -6.722 -4.767 -14.241 1.00 72.94 109 MET A O 1
ATOM 901 N N . GLY A 1 110 ? -6.118 -6.859 -14.792 1.00 65.56 110 GLY A N 1
ATOM 902 C CA . GLY A 1 110 ? -6.626 -6.889 -16.162 1.00 65.56 110 GLY A CA 1
ATOM 903 C C . GLY A 1 110 ? -8.035 -7.455 -16.327 1.00 65.56 110 GLY A C 1
ATOM 904 O O . GLY A 1 110 ? -8.710 -7.078 -17.279 1.00 65.56 110 GLY A O 1
ATOM 905 N N . SER A 1 111 ? -8.472 -8.339 -15.429 1.00 59.75 111 SER A N 1
ATOM 906 C CA . SER A 1 111 ? -9.679 -9.161 -15.599 1.00 59.75 111 SER A CA 1
ATOM 907 C C . SER A 1 111 ? -10.478 -9.343 -14.299 1.00 59.75 111 SER A C 1
ATOM 909 O O . SER A 1 111 ? -10.031 -8.927 -13.219 1.00 59.75 111 SER A O 1
ATOM 911 N N . ASP A 1 112 ? -11.658 -9.967 -14.418 1.00 55.44 112 ASP A N 1
ATOM 912 C CA . ASP A 1 112 ? -12.538 -10.468 -13.346 1.00 55.44 112 ASP A CA 1
ATOM 913 C C . ASP A 1 112 ? -11.863 -11.588 -12.540 1.00 55.44 112 ASP A C 1
ATOM 915 O O . ASP A 1 112 ? -12.320 -12.725 -12.476 1.00 55.44 112 ASP A O 1
ATOM 919 N N . PHE A 1 113 ? -10.703 -11.281 -11.966 1.00 58.34 113 PHE A N 1
ATOM 920 C CA . PHE A 1 113 ? -9.954 -12.197 -11.131 1.00 58.34 113 PHE A CA 1
ATOM 921 C C . PHE A 1 113 ? -10.827 -12.659 -9.970 1.00 58.34 113 PHE A C 1
ATOM 923 O O . PHE A 1 113 ? -11.291 -11.842 -9.168 1.00 58.34 113 PHE A O 1
ATOM 930 N N . ASP A 1 114 ? -11.035 -13.970 -9.915 1.00 60.75 114 ASP A N 1
ATOM 931 C CA . ASP A 1 114 ? -11.752 -14.644 -8.850 1.00 60.75 114 ASP A CA 1
ATOM 932 C C . ASP A 1 114 ? -10.898 -14.617 -7.575 1.00 60.75 114 ASP A C 1
ATOM 934 O O . ASP A 1 114 ? -10.019 -15.452 -7.345 1.00 60.75 114 ASP A O 1
ATOM 938 N N . TRP A 1 115 ? -11.135 -13.595 -6.750 1.00 63.47 115 TRP A N 1
ATOM 939 C CA . TRP A 1 115 ? -10.467 -13.432 -5.461 1.00 63.47 115 TRP A CA 1
ATOM 940 C C . TRP A 1 115 ? -10.711 -14.637 -4.545 1.00 63.47 115 TRP A C 1
ATOM 942 O O . TRP A 1 115 ? -9.801 -15.029 -3.811 1.00 63.47 115 TRP A O 1
ATOM 952 N N . GLU A 1 116 ? -11.878 -15.280 -4.630 1.00 57.97 116 GLU A N 1
ATOM 953 C CA . GLU A 1 116 ? -12.176 -16.470 -3.833 1.00 57.97 116 GLU A CA 1
ATOM 954 C C . GLU A 1 116 ? -11.305 -17.657 -4.267 1.00 57.97 116 GLU A C 1
ATOM 956 O O . GLU A 1 116 ? -10.721 -18.331 -3.413 1.00 57.97 116 GLU A O 1
ATOM 961 N N . GLY A 1 117 ? -11.106 -17.835 -5.578 1.00 55.00 117 GLY A N 1
ATOM 962 C CA . GLY A 1 117 ? -10.195 -18.829 -6.158 1.00 55.00 117 GLY A CA 1
ATOM 963 C C . GLY A 1 117 ? -8.718 -18.636 -5.779 1.00 55.00 117 GLY A C 1
ATOM 964 O O . GLY A 1 117 ? -7.947 -19.595 -5.785 1.00 55.00 117 GLY A O 1
ATOM 965 N N . SER A 1 118 ? -8.320 -17.425 -5.372 1.00 54.91 118 SER A N 1
ATOM 966 C CA . SER A 1 118 ? -6.974 -17.128 -4.845 1.00 54.91 118 SER A CA 1
ATOM 967 C C . SER A 1 118 ? -6.800 -17.386 -3.340 1.00 54.91 118 SER A C 1
ATOM 969 O O . SER A 1 118 ? -5.738 -17.105 -2.782 1.00 54.91 118 SER A O 1
ATOM 971 N N . GLY A 1 119 ? -7.832 -17.902 -2.662 1.00 55.25 119 GLY A N 1
ATOM 972 C CA . GLY A 1 119 ? -7.833 -18.112 -1.210 1.00 55.25 119 GLY A CA 1
ATOM 973 C C . GLY A 1 119 ? -8.135 -16.850 -0.392 1.00 55.25 119 GLY A C 1
ATOM 974 O O . GLY A 1 119 ? -8.170 -16.909 0.838 1.00 55.25 119 GLY A O 1
ATOM 975 N N . LEU A 1 120 ? -8.402 -15.715 -1.048 1.00 61.47 120 LEU A N 1
ATOM 976 C CA . LEU A 1 120 ? -8.797 -14.461 -0.412 1.00 61.47 120 LEU A CA 1
ATOM 977 C C . LEU A 1 120 ? -10.310 -14.458 -0.183 1.00 61.47 120 LEU A C 1
ATOM 979 O O . LEU A 1 120 ? -11.091 -13.980 -1.003 1.00 61.47 120 LEU A O 1
ATOM 983 N N . LYS A 1 121 ? -10.743 -15.001 0.959 1.00 61.69 121 LYS A N 1
ATOM 984 C CA . LYS A 1 121 ? -12.161 -14.993 1.345 1.00 61.69 121 LYS A CA 1
ATOM 985 C C . LYS A 1 121 ? -12.593 -13.590 1.759 1.00 61.69 121 LYS A C 1
ATOM 987 O O . LYS A 1 121 ? -12.479 -13.200 2.920 1.00 61.69 121 LYS A O 1
ATOM 992 N N . LEU A 1 122 ? -13.154 -12.826 0.828 1.00 61.72 122 LEU A N 1
ATOM 993 C CA . LEU A 1 122 ? -13.675 -11.476 1.086 1.00 61.72 122 LEU A CA 1
ATOM 994 C C . LEU A 1 122 ? -14.878 -11.445 2.059 1.00 61.72 122 LEU A C 1
ATOM 996 O O . LEU A 1 122 ? -15.410 -10.372 2.330 1.00 61.72 122 LEU A O 1
ATOM 1000 N N . THR A 1 123 ? -15.324 -12.590 2.580 1.00 59.03 123 THR A N 1
ATOM 1001 C CA . THR A 1 123 ? -16.511 -12.760 3.437 1.00 59.03 123 THR A CA 1
ATOM 1002 C C . THR A 1 123 ? -16.251 -12.588 4.939 1.00 59.03 123 THR A C 1
ATOM 1004 O O . THR A 1 123 ? -17.147 -12.855 5.732 1.00 59.03 123 THR A O 1
ATOM 1007 N N . GLY A 1 124 ? -15.040 -12.208 5.355 1.00 66.25 124 GLY A N 1
ATOM 1008 C CA . GLY A 1 124 ? -14.737 -11.949 6.766 1.00 66.25 124 GLY A CA 1
ATOM 1009 C C . GLY A 1 124 ? -15.330 -10.628 7.269 1.00 66.25 124 GLY A C 1
ATOM 1010 O O . GLY A 1 124 ? -15.427 -9.665 6.510 1.00 66.25 124 GLY A O 1
ATOM 1011 N N . ASP A 1 125 ? -15.679 -10.575 8.557 1.00 82.06 125 ASP A N 1
ATOM 1012 C CA . ASP A 1 125 ? -16.106 -9.335 9.214 1.00 82.06 125 ASP A CA 1
ATOM 1013 C C . ASP A 1 125 ? -14.986 -8.283 9.203 1.00 82.06 125 ASP A C 1
ATOM 1015 O O . ASP A 1 125 ? -13.797 -8.614 9.319 1.00 82.06 125 ASP A O 1
ATOM 1019 N N . ALA A 1 126 ? -15.378 -7.010 9.124 1.00 85.38 126 ALA A N 1
ATOM 1020 C CA . ALA A 1 126 ? -14.472 -5.875 9.264 1.00 85.38 126 ALA A CA 1
ATOM 1021 C C . ALA A 1 126 ? -13.713 -5.925 10.601 1.00 85.38 126 ALA A C 1
ATOM 1023 O O . ALA A 1 126 ? -14.264 -6.291 11.646 1.00 85.38 126 ALA A O 1
ATOM 1024 N N . VAL A 1 127 ? -12.444 -5.512 10.593 1.00 89.88 127 VAL A N 1
ATOM 1025 C CA . VAL A 1 127 ? -11.646 -5.430 11.820 1.00 89.88 127 VAL A CA 1
ATOM 1026 C C . VAL A 1 127 ? -12.098 -4.232 12.650 1.00 89.88 127 VAL A C 1
ATOM 1028 O O . VAL A 1 127 ? -12.218 -3.107 12.161 1.00 89.88 127 VAL A O 1
ATOM 1031 N N . LYS A 1 128 ? -12.334 -4.458 13.948 1.00 91.12 128 LYS A N 1
ATOM 1032 C CA . LYS A 1 128 ? -12.671 -3.375 14.883 1.00 91.12 128 LYS A CA 1
ATOM 1033 C C . LYS A 1 128 ? -11.569 -2.313 14.885 1.00 91.12 128 LYS A C 1
ATOM 1035 O O . LYS A 1 128 ? -10.388 -2.645 14.889 1.00 91.12 128 LYS A O 1
ATOM 1040 N N . ASN A 1 129 ? -11.970 -1.046 14.979 1.00 92.75 129 ASN A N 1
ATOM 1041 C CA . ASN A 1 129 ? -11.081 0.121 15.046 1.00 92.75 129 ASN A CA 1
ATOM 1042 C C . ASN A 1 129 ? -10.271 0.427 13.773 1.00 92.75 129 ASN A C 1
ATOM 1044 O O . ASN A 1 129 ? -9.326 1.211 13.843 1.00 92.75 129 ASN A O 1
ATOM 1048 N N . ILE A 1 130 ? -10.654 -0.115 12.614 1.00 90.06 130 ILE A N 1
ATOM 1049 C CA . ILE A 1 130 ? -10.022 0.199 11.320 1.00 90.06 130 ILE A CA 1
ATOM 1050 C C . ILE A 1 130 ? -9.888 1.700 11.035 1.00 90.06 130 ILE A C 1
ATOM 1052 O O . ILE A 1 130 ? -8.908 2.145 10.442 1.00 90.06 130 ILE A O 1
ATOM 1056 N N . GLU A 1 131 ? -10.826 2.506 11.528 1.00 90.50 131 GLU A N 1
ATOM 1057 C CA . GLU A 1 131 ? -10.785 3.958 11.377 1.00 90.50 131 GLU A CA 1
ATOM 1058 C C . GLU A 1 131 ? -9.550 4.601 12.021 1.00 90.50 131 GLU A C 1
ATOM 1060 O O . GLU A 1 131 ? -9.077 5.616 11.522 1.00 90.50 131 GLU A O 1
ATOM 1065 N N . TRP A 1 132 ? -8.968 4.017 13.075 1.00 92.38 132 TRP A N 1
ATOM 1066 C CA . TRP A 1 132 ? -7.727 4.539 13.664 1.00 92.38 132 TRP A CA 1
ATOM 1067 C C . TRP A 1 132 ? -6.535 4.386 12.722 1.00 92.38 132 TRP A C 1
ATOM 1069 O O . TRP A 1 132 ? -5.699 5.283 12.644 1.00 92.38 132 TRP A O 1
ATOM 1079 N N . GLU A 1 133 ? -6.471 3.273 11.994 1.00 89.69 133 GLU A N 1
ATOM 1080 C CA . GLU A 1 133 ? -5.434 3.021 10.992 1.00 89.69 133 GLU A CA 1
ATOM 1081 C C . GLU A 1 133 ? -5.622 3.963 9.795 1.00 89.69 133 GLU A C 1
ATOM 1083 O O . GLU A 1 133 ? -4.679 4.629 9.368 1.00 89.69 133 GLU A O 1
ATOM 1088 N N . LYS A 1 134 ? -6.860 4.123 9.303 1.00 87.94 134 LYS A N 1
ATOM 1089 C CA . LYS A 1 134 ? -7.173 5.084 8.230 1.00 87.94 134 LYS A CA 1
ATOM 1090 C C . LYS A 1 134 ? -6.818 6.521 8.631 1.00 87.94 134 LYS A C 1
ATOM 1092 O O . LYS A 1 134 ? -6.213 7.248 7.845 1.00 87.94 134 LYS A O 1
ATOM 1097 N N . GLN A 1 135 ? -7.145 6.928 9.860 1.00 87.62 135 GLN A N 1
ATOM 1098 C CA . GLN A 1 135 ? -6.774 8.237 10.410 1.00 87.62 135 GLN A CA 1
ATOM 1099 C C . GLN A 1 135 ? -5.256 8.408 10.509 1.00 87.62 135 GLN A C 1
ATOM 1101 O O . GLN A 1 135 ? -4.749 9.462 10.129 1.00 87.62 135 GLN A O 1
ATOM 1106 N N . TYR A 1 136 ? -4.534 7.383 10.967 1.00 88.38 136 TYR A N 1
ATOM 1107 C CA . TYR A 1 136 ? -3.072 7.386 11.026 1.00 88.38 136 TYR A CA 1
ATOM 1108 C C . TYR A 1 136 ? -2.450 7.606 9.642 1.00 88.38 136 TYR A C 1
ATOM 1110 O O . TYR A 1 136 ? -1.665 8.537 9.457 1.00 88.38 136 TYR A O 1
ATOM 1118 N N . TRP A 1 137 ? -2.858 6.825 8.639 1.00 87.00 137 TRP A N 1
ATOM 1119 C CA . TRP A 1 137 ? -2.351 6.987 7.276 1.00 87.00 137 TRP A CA 1
ATOM 1120 C C . TRP A 1 137 ? -2.743 8.329 6.653 1.00 87.00 137 TRP A C 1
ATOM 1122 O O . TRP A 1 137 ? -1.930 8.933 5.955 1.00 87.00 137 TRP A O 1
ATOM 1132 N N . ASN A 1 138 ? -3.952 8.827 6.928 1.00 83.88 138 ASN A N 1
ATOM 1133 C CA . ASN A 1 138 ? -4.374 10.153 6.482 1.00 83.88 138 ASN A CA 1
ATOM 1134 C C . ASN A 1 138 ? -3.585 11.280 7.171 1.00 83.88 138 ASN A C 1
ATOM 1136 O O . ASN A 1 138 ? -3.413 12.338 6.583 1.00 83.88 138 ASN A O 1
ATOM 1140 N N . ALA A 1 139 ? -3.095 11.080 8.396 1.00 85.06 139 ALA A N 1
ATOM 1141 C CA . ALA A 1 139 ? -2.226 12.045 9.067 1.00 85.06 139 ALA A CA 1
ATOM 1142 C C . ALA A 1 139 ? -0.792 12.021 8.511 1.00 85.06 139 ALA A C 1
ATOM 1144 O O . ALA A 1 139 ? -0.175 13.076 8.383 1.00 85.06 139 ALA A O 1
ATOM 1145 N N . LEU A 1 140 ? -0.267 10.840 8.160 1.00 83.19 140 LEU A N 1
ATOM 1146 C CA . LEU A 1 140 ? 1.063 10.696 7.553 1.00 83.19 140 LEU A CA 1
ATOM 1147 C C . LEU A 1 140 ? 1.127 11.229 6.122 1.00 83.19 140 LEU A C 1
ATOM 1149 O O . LEU A 1 140 ? 2.110 11.847 5.718 1.00 83.19 140 LEU A O 1
ATOM 1153 N N . TYR A 1 141 ? 0.079 10.960 5.353 1.00 79.69 141 TYR A N 1
ATOM 1154 C CA . TYR A 1 141 ? -0.040 11.352 3.960 1.00 79.69 141 TYR A CA 1
ATOM 1155 C C . TYR A 1 141 ? -1.384 12.045 3.795 1.00 79.69 141 TYR A C 1
ATOM 1157 O O . TYR A 1 141 ? -2.294 11.466 3.186 1.00 79.69 141 TYR A O 1
ATOM 1165 N N . PRO A 1 142 ? -1.540 13.264 4.355 1.00 69.75 142 PRO A N 1
ATOM 1166 C CA . PRO A 1 142 ? -2.749 14.036 4.132 1.00 69.75 142 PRO A CA 1
ATOM 1167 C C . PRO A 1 142 ? -2.947 14.085 2.631 1.00 69.75 142 PRO A C 1
ATOM 1169 O O . PRO A 1 142 ? -1.986 14.375 1.906 1.00 69.75 142 PRO A O 1
ATOM 1172 N N . LYS A 1 143 ? -4.156 13.714 2.162 1.00 63.22 143 LYS A N 1
ATOM 1173 C CA . LYS A 1 143 ? -4.542 13.882 0.753 1.00 63.22 143 LYS A CA 1
ATOM 1174 C C . LYS A 1 143 ? -3.958 15.217 0.350 1.00 63.22 143 LYS A C 1
ATOM 1176 O O . LYS A 1 143 ? -4.339 16.203 0.971 1.00 63.22 143 LYS A O 1
ATOM 1181 N N . GLN A 1 144 ? -2.989 15.215 -0.571 1.00 48.03 144 GLN A N 1
ATOM 1182 C CA . GLN A 1 144 ? -2.362 16.437 -1.057 1.00 48.03 144 GLN A CA 1
ATOM 1183 C C . GLN A 1 144 ? -3.505 17.265 -1.625 1.00 48.03 144 GLN A C 1
ATOM 1185 O O . GLN A 1 144 ? -3.988 17.016 -2.731 1.00 48.03 144 GLN A O 1
ATOM 1190 N N . SER A 1 145 ? -4.063 18.106 -0.768 1.00 34.06 145 SER A N 1
ATOM 1191 C CA . SER A 1 145 ? -5.335 18.753 -0.965 1.00 34.06 145 SER A CA 1
ATOM 1192 C C . SER A 1 145 ? -5.027 19.833 -1.961 1.00 34.06 145 SER A C 1
ATOM 1194 O O . SER A 1 145 ? -4.392 20.809 -1.587 1.00 34.06 145 SER A O 1
ATOM 1196 N N . LYS A 1 146 ? -5.380 19.555 -3.220 1.00 36.31 146 LYS A N 1
ATOM 1197 C CA . LYS A 1 146 ? -5.504 20.507 -4.321 1.00 36.31 146 LYS A CA 1
ATOM 1198 C C . LYS A 1 146 ? -4.498 21.659 -4.209 1.00 36.31 146 LYS A C 1
ATOM 1200 O O . LYS A 1 146 ? -4.814 22.699 -3.646 1.00 36.31 146 LYS A O 1
ATOM 1205 N N . ALA A 1 147 ? -3.306 21.464 -4.772 1.00 29.02 147 ALA A N 1
ATOM 1206 C CA . ALA A 1 147 ? -2.679 22.612 -5.407 1.00 29.02 147 ALA A CA 1
ATOM 1207 C C . ALA A 1 147 ? -3.652 23.018 -6.524 1.00 29.02 147 ALA A C 1
ATOM 1209 O O . ALA A 1 147 ? -3.864 22.235 -7.454 1.00 29.02 147 ALA A O 1
ATOM 1210 N N . GLU A 1 148 ? -4.377 24.112 -6.292 1.00 31.50 148 GLU A N 1
ATOM 1211 C CA . GLU A 1 148 ? -5.095 24.850 -7.335 1.00 31.50 148 GLU A CA 1
ATOM 1212 C C . GLU A 1 148 ? -4.142 25.242 -8.468 1.00 31.50 148 GLU A C 1
ATOM 1214 O O . GLU A 1 148 ? -2.951 25.511 -8.177 1.00 31.50 148 GLU A O 1
#

Nearest PDB structures (foldseek):
  7wzf-assembly1_A  TM=5.458E-01  e=8.786E-01  Streptomyces yunnanensis
  2xlb-assembly1_G  TM=5.011E-01  e=3.024E+00  Bacillus pumilus
  1ods-assembly1_A  TM=5.232E-01  e=5.014E+00  Bacillus subtilis
  5kuy-assembly1_G  TM=2.358E-01  e=1.724E+00  synthetic construct